Protein 2OPC (pdb70)

Organism: Melampsora lini (NCBI:txid5261)

Secondary structure (DSSP, 8-state):
--PEEEESSTT-EEEETTTEEEEESSTT--SEEEEE-S---SS--EEEEEE--SSSS-TTS-EEEEEEETTTTSS-BPPBP--SS---S--GGG-B--SSTTS--EEEEEEEE--

CATH classification: 2.60.40.2510

Solvent-accessible surface area: 6876 Å² total; per-residue (Å²): 173,60,51,41,96,0,67,67,36,68,128,21,73,30,95,2,84,51,44,2,60,0,71,10,39,68,136,127,25,45,11,6,28,1,44,11,80,21,46,181,66,124,144,68,75,76,22,14,0,42,1,7,11,33,58,50,106,143,97,123,148,36,65,24,7,0,15,1,17,8,101,18,70,134,142,73,25,75,6,100,97,65,44,62,109,24,91,132,39,21,76,52,55,0,34,36,146,34,104,110,104,147,127,59,43,10,0,46,0,48,17,45,87,108,175

Radius of gyration: 13.79 Å; Cα contacts (8 Å, |Δi|>4): 244; chains: 1; bounding box: 32×29×42 Å

Sequence (115 aa):
EGYTRFYRSPTASVILSGLVKVKWDNEQMTMPLFKWIGGEQAEELHFCVHIAHSSGPKLNRARSLGTVNSNMDQHWAQAQRNSGATRRTIEGFHLFENDIPNFPDYIKIKLVPKT

Nearest PDB structures (foldseek):
  2opc-assembly1_A  TM=1.009E+00  e=1.148E-21  Melampsora lini
  2qvt-assembly1_A  TM=9.974E-01  e=6.230E-18  Melampsora lini
  1owr-assembly4_Q  TM=2.491E-01  e=2.834E+00  Homo sapiens
  9g6v-assembly1_L  TM=2.495E-01  e=2.834E+00  Foot-and-mouth disease virus SAT 2
  1pzu-assembly2_H  TM=3.072E-01  e=5.358E+00  Homo sapiens

Foldseek 3Di:
DQWDWFWLQQATWDDAPCFKIWHAPGNVRWAIWIATPNDDDPDKFKKWKWWAFQDDPDRVDTATLAMDINVRHPDIGQHDDPDDVHRPTDDPRQWDDDPDPPGTTTIIIHIDGDD

InterPro domains:
  IPR021608 Melampsora lini avirulence protein AvrL567 [PF11529] (24-150)
  IPR038481 Melampsora avirulence protein AvrL567 superfamily [G3DSA:2.60.40.2510] (24-150)

B-factor: mean 32.37, std 8.77, range [16.55, 92.92]

Structure (mmCIF, N/CA/C/O backbone):
data_2OPC
#
_entry.id   2OPC
#
_cell.length_a   39.818
_cell.length_b   52.379
_cell.length_c   70.827
_cell.angle_alpha   90.00
_cell.angle_beta   90.00
_cell.angle_gamma   90.00
#
_symmetry.space_group_name_H-M   'P 21 21 21'
#
loop_
_entity.id
_entity.type
_entity.pdbx_description
1 polymer AvrL567-A
2 non-polymer 'COBALT (II) ION'
3 non-polymer IMIDAZOLE
4 water water
#
loop_
_atom_site.group_PDB
_atom_site.id
_atom_site.type_symbol
_atom_site.label_atom_id
_atom_site.label_alt_id
_atom_site.label_comp_id
_atom_site.label_asym_id
_atom_site.label_entity_id
_atom_site.label_seq_id
_atom_site.pdbx_PDB_ins_code
_atom_site.Cartn_x
_atom_site.Cartn_y
_atom_site.Cartn_z
_atom_site.occupancy
_atom_site.B_iso_or_equiv
_atom_site.auth_seq_id
_atom_site.auth_comp_id
_atom_site.auth_asym_id
_atom_site.auth_atom_id
_atom_site.pdbx_PDB_model_num
ATOM 1 N N . GLU A 1 13 ? -1.563 19.856 4.528 1.00 38.11 36 GLU A N 1
ATOM 2 C CA . GLU A 1 13 ? -0.868 21.040 4.037 1.00 36.26 36 GLU A CA 1
ATOM 3 C C . GLU A 1 13 ? -1.356 22.299 4.745 1.00 35.19 36 GLU A C 1
ATOM 4 O O . GLU A 1 13 ? -0.785 22.717 5.752 1.00 36.65 36 GLU A O 1
ATOM 10 N N . GLY A 1 14 ? -2.416 22.899 4.213 1.00 32.25 37 GLY A N 1
ATOM 11 C CA . GLY A 1 14 ? -3.181 23.888 4.948 1.00 30.07 37 GLY A CA 1
ATOM 12 C C . GLY A 1 14 ? -2.568 25.272 4.869 1.00 28.67 37 GLY A C 1
ATOM 13 O O . GLY A 1 14 ? -3.023 26.202 5.535 1.00 28.69 37 GLY A O 1
ATOM 14 N N . TYR A 1 15 ? -1.531 25.409 4.049 1.00 28.36 38 TYR A N 1
ATOM 15 C CA . TYR A 1 15 ? -0.812 26.672 3.927 1.00 27.84 38 TYR A CA 1
ATOM 16 C C . TYR A 1 15 ? -1.535 27.636 3.003 1.00 27.65 38 TYR A C 1
ATOM 17 O O . TYR A 1 15 ? -2.191 27.188 2.037 1.00 29.88 38 TYR A O 1
ATOM 26 N N . THR A 1 16 ? -1.381 28.924 3.274 1.00 28.15 39 THR A N 1
ATOM 27 C CA . THR A 1 16 ? -1.813 29.973 2.368 1.00 27.75 39 THR A CA 1
ATOM 28 C C . THR A 1 16 ? -0.586 30.542 1.648 1.00 28.34 39 THR A C 1
ATOM 29 O O . THR A 1 16 ? 0.431 30.817 2.289 1.00 28.63 39 THR A O 1
ATOM 33 N N . ARG A 1 17 ? -0.670 30.682 0.328 1.00 27.72 40 ARG A N 1
ATOM 34 C CA . ARG A 1 17 ? 0.386 31.399 -0.398 1.00 27.85 40 ARG A CA 1
ATOM 35 C C . ARG A 1 17 ? 0.284 32.904 -0.186 1.00 29.15 40 ARG A C 1
ATOM 36 O O . ARG A 1 17 ? -0.792 33.505 -0.346 1.00 31.83 40 ARG A O 1
ATOM 44 N N . PHE A 1 18 ? 1.400 33.508 0.189 1.00 28.47 41 PHE A N 1
ATOM 45 C CA . PHE A 1 18 ? 1.443 34.966 0.353 1.00 28.93 41 PHE A CA 1
ATOM 46 C C . PHE A 1 18 ? 2.549 35.460 -0.578 1.00 29.96 41 PHE A C 1
ATOM 47 O O . PHE A 1 18 ? 3.734 35.192 -0.364 1.00 28.98 41 PHE A O 1
ATOM 55 N N . TYR A 1 19 ? 2.106 36.161 -1.632 1.00 29.71 42 TYR A N 1
ATOM 56 C CA . TYR A 1 19 ? 3.003 36.541 -2.715 1.00 30.29 42 TYR A CA 1
ATOM 57 C C . TYR A 1 19 ? 3.900 37.745 -2.416 1.00 29.75 42 TYR A C 1
ATOM 58 O O . TYR A 1 19 ? 3.491 38.651 -1.717 1.00 29.14 42 TYR A O 1
ATOM 67 N N . ARG A 1 20 ? 5.132 37.743 -2.936 1.00 29.31 43 ARG A N 1
ATOM 68 C CA . ARG A 1 20 ? 6.094 38.834 -2.761 1.00 29.38 43 ARG A CA 1
ATOM 69 C C . ARG A 1 20 ? 5.817 39.930 -3.770 1.00 28.29 43 ARG A C 1
ATOM 70 O O . ARG A 1 20 ? 6.653 40.317 -4.558 1.00 27.72 43 ARG A O 1
ATOM 78 N N . SER A 1 21 ? 4.586 40.427 -3.676 1.00 27.30 44 SER A N 1
ATOM 79 C CA . SER A 1 21 ? 4.179 41.698 -4.308 1.00 27.66 44 SER A CA 1
ATOM 80 C C . SER A 1 21 ? 3.866 42.622 -3.141 1.00 27.19 44 SER A C 1
ATOM 81 O O . SER A 1 21 ? 3.172 42.211 -2.225 1.00 28.27 44 SER A O 1
ATOM 84 N N . PRO A 1 22 ? 4.369 43.855 -3.156 1.00 27.52 45 PRO A N 1
ATOM 85 C CA . PRO A 1 22 ? 4.257 44.687 -1.958 1.00 29.25 45 PRO A CA 1
ATOM 86 C C . PRO A 1 22 ? 2.840 44.967 -1.511 1.00 29.30 45 PRO A C 1
ATOM 87 O O . PRO A 1 22 ? 2.644 45.248 -0.331 1.00 29.59 45 PRO A O 1
ATOM 91 N N . THR A 1 23 ? 1.878 44.861 -2.416 1.00 28.33 46 THR A N 1
ATOM 92 C CA . THR A 1 23 ? 0.483 45.189 -2.096 1.00 28.22 46 THR A CA 1
ATOM 93 C C . THR A 1 23 ? -0.333 43.940 -1.763 1.00 28.77 46 THR A C 1
ATOM 94 O O . THR A 1 23 ? -1.550 44.018 -1.543 1.00 29.43 46 THR A O 1
ATOM 98 N N . ALA A 1 24 ? 0.307 42.778 -1.695 1.00 27.86 47 ALA A N 1
ATOM 99 C CA . ALA A 1 24 ? -0.423 41.524 -1.421 1.00 28.72 47 ALA A CA 1
ATOM 100 C C . ALA A 1 24 ? -1.053 41.526 -0.039 1.00 29.29 47 ALA A C 1
ATOM 101 O O . ALA A 1 24 ? -0.473 42.077 0.891 1.00 29.21 47 ALA A O 1
ATOM 103 N N . SER A 1 25 ? -2.219 40.911 0.103 1.00 29.48 48 SER A N 1
ATOM 104 C CA . SER A 1 25 ? -2.804 40.797 1.432 1.00 29.15 48 SER A CA 1
ATOM 105 C C . SER A 1 25 ? -3.662 39.557 1.466 1.00 28.51 48 SER A C 1
ATOM 106 O O . SER A 1 25 ? -4.481 39.359 0.579 1.00 29.83 48 SER A O 1
ATOM 109 N N . VAL A 1 26 ? -3.479 38.724 2.504 1.00 27.99 49 VAL A N 1
ATOM 110 C CA . VAL A 1 26 ? -4.197 37.455 2.626 1.00 28.45 49 VAL A CA 1
ATOM 111 C C . VAL A 1 26 ? -4.853 37.338 3.999 1.00 28.24 49 VAL A C 1
ATOM 112 O O . VAL A 1 26 ? -4.612 38.202 4.874 1.00 27.77 49 VAL A O 1
ATOM 116 N N . ILE A 1 27 ? -5.671 36.297 4.195 1.00 28.95 50 ILE A N 1
ATOM 117 C CA . ILE A 1 27 ? -6.297 36.005 5.482 1.00 29.28 50 ILE A CA 1
ATOM 118 C C . ILE A 1 27 ? -6.014 34.564 5.856 1.00 28.92 50 ILE A C 1
ATOM 119 O O . ILE A 1 27 ? -6.145 33.664 5.004 1.00 30.33 50 ILE A O 1
ATOM 124 N N . LEU A 1 28 ? -5.595 34.341 7.089 1.00 28.71 51 LEU A N 1
ATOM 125 C CA . LEU A 1 28 ? -5.315 32.999 7.591 1.00 27.99 51 LEU A CA 1
ATOM 126 C C . LEU A 1 28 ? -6.442 32.519 8.475 1.00 29.45 51 LEU A C 1
ATOM 127 O O . LEU A 1 28 ? -6.775 33.166 9.484 1.00 28.42 51 LEU A O 1
ATOM 132 N N . SER A 1 29 ? -7.069 31.404 8.065 1.00 28.55 52 SER A N 1
ATOM 133 C CA . SER A 1 29 ? -8.105 30.726 8.880 1.00 28.69 52 SER A CA 1
ATOM 134 C C . SER A 1 29 ? -9.306 31.613 9.211 1.00 28.22 52 SER A C 1
ATOM 135 O O . SER A 1 29 ? -10.032 31.322 10.149 1.00 28.52 52 SER A O 1
ATOM 138 N N . GLY A 1 30 ? -9.521 32.677 8.452 1.00 29.36 53 GLY A N 1
ATOM 139 C CA . GLY A 1 30 ? -10.574 33.624 8.802 1.00 29.68 53 GLY A CA 1
ATOM 140 C C . GLY A 1 30 ? -10.338 34.421 10.073 1.00 29.35 53 GLY A C 1
ATOM 141 O O . GLY A 1 30 ? -11.258 35.112 10.594 1.00 31.74 53 GLY A O 1
ATOM 142 N N . LEU A 1 31 ? -9.109 34.371 10.573 1.00 27.71 54 LEU A N 1
ATOM 143 C CA . LEU A 1 31 ? -8.827 34.953 11.875 1.00 28.24 54 LEU A CA 1
ATOM 144 C C . LEU A 1 31 ? -7.892 36.142 11.828 1.00 27.69 54 LEU A C 1
ATOM 145 O O . LEU A 1 31 ? -8.019 37.060 12.661 1.00 27.68 54 LEU A O 1
ATOM 150 N N . VAL A 1 32 ? -6.904 36.078 10.941 1.00 27.29 55 VAL A N 1
ATOM 151 C CA . VAL A 1 32 ? -5.850 37.069 10.941 1.00 28.74 55 VAL A CA 1
ATOM 152 C C . VAL A 1 32 ? -5.582 37.505 9.520 1.00 30.00 55 VAL A C 1
ATOM 153 O O . VAL A 1 32 ? -5.364 36.653 8.648 1.00 30.46 55 VAL A O 1
ATOM 157 N N . LYS A 1 33 ? -5.628 38.807 9.276 1.00 28.02 56 LYS A N 1
ATOM 158 C CA . LYS A 1 33 ? -5.201 39.318 7.962 1.00 28.66 56 LYS A CA 1
ATOM 159 C C . LYS A 1 33 ? -3.729 39.624 8.028 1.00 28.13 56 LYS A C 1
ATOM 160 O O . LYS A 1 33 ? -3.124 39.852 9.110 1.00 28.14 56 LYS A O 1
ATOM 166 N N . VAL A 1 34 ? -3.120 39.570 6.831 1.00 27.87 57 VAL A N 1
ATOM 167 C CA . VAL A 1 34 ? -1.670 39.671 6.667 1.00 27.81 57 VAL A CA 1
ATOM 168 C C . VAL A 1 34 ? -1.332 40.671 5.578 1.00 28.59 57 VAL A C 1
ATOM 169 O O . VAL A 1 34 ? -1.983 40.649 4.524 1.00 28.87 57 VAL A O 1
ATOM 173 N N . LYS A 1 35 ? -0.319 41.508 5.801 1.00 27.58 58 LYS A N 1
ATOM 174 C CA . LYS A 1 35 ? 0.192 42.382 4.728 1.00 27.87 58 LYS A CA 1
ATOM 175 C C . LYS A 1 35 ? 1.711 42.426 4.876 1.00 27.96 58 LYS A C 1
ATOM 176 O O . LYS A 1 35 ? 2.255 41.885 5.840 1.00 28.21 58 LYS A O 1
ATOM 182 N N . TRP A 1 36 ? 2.393 43.078 3.937 1.00 27.78 59 TRP A N 1
ATOM 183 C CA . TRP A 1 36 ? 3.824 43.259 4.079 1.00 27.36 59 TRP A CA 1
ATOM 184 C C . TRP A 1 36 ? 4.161 44.491 4.878 1.00 29.04 59 TRP A C 1
ATOM 185 O O . TRP A 1 36 ? 3.438 45.484 4.858 1.00 28.78 59 TRP A O 1
ATOM 196 N N . ASP A 1 37 ? 5.340 44.466 5.510 1.00 28.00 60 ASP A N 1
ATOM 197 C CA . ASP A 1 37 ? 5.769 45.597 6.317 1.00 29.29 60 ASP A CA 1
ATOM 198 C C . ASP A 1 37 ? 5.996 46.835 5.507 1.00 29.48 60 ASP A C 1
ATOM 199 O O . ASP A 1 37 ? 5.612 47.943 5.935 1.00 31.35 60 ASP A O 1
ATOM 204 N N . ASN A 1 38 ? 6.608 46.657 4.345 1.00 27.73 61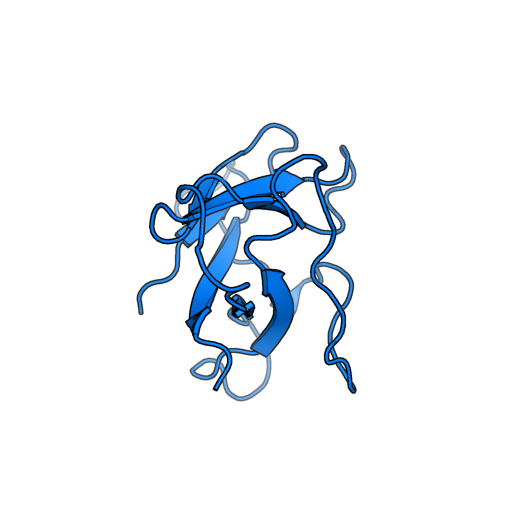 ASN A N 1
ATOM 205 C CA . ASN A 1 38 ? 6.912 47.748 3.408 1.00 28.48 61 ASN A CA 1
ATOM 206 C C . ASN A 1 38 ? 7.356 47.165 2.063 1.00 29.46 61 ASN A C 1
ATOM 207 O O . ASN A 1 38 ? 7.284 45.940 1.833 1.00 27.89 61 ASN A O 1
ATOM 212 N N . GLU A 1 39 ? 7.767 48.019 1.137 1.00 29.71 62 GLU A N 1
ATOM 213 C CA . GLU A 1 39 ? 8.065 47.565 -0.208 1.00 29.94 62 GLU A CA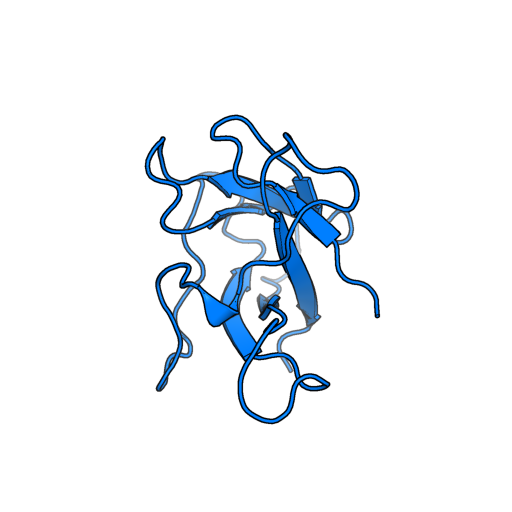 1
ATOM 214 C C . GLU A 1 39 ? 9.229 46.594 -0.294 1.00 30.03 62 GLU A C 1
ATOM 215 O O . GLU A 1 39 ? 9.354 45.852 -1.214 1.00 30.08 62 GLU A O 1
ATOM 221 N N . GLN A 1 40 ? 10.034 46.585 0.746 1.00 30.83 63 GLN A N 1
ATOM 222 C CA . GLN A 1 40 ? 11.124 45.665 0.855 1.00 31.61 63 GLN A CA 1
ATOM 223 C C . GLN A 1 40 ? 10.673 44.229 1.247 1.00 31.44 63 GLN A C 1
ATOM 224 O O . GLN A 1 40 ? 11.334 43.271 1.021 1.00 32.61 63 GLN A O 1
ATOM 230 N N . MET A 1 41 ? 9.479 44.113 1.802 1.00 28.51 64 MET A N 1
ATOM 231 C CA . MET A 1 41 ? 8.880 42.832 2.063 1.00 29.09 64 MET A CA 1
ATOM 232 C C . MET A 1 41 ? 9.720 41.935 2.942 1.00 29.53 64 MET A C 1
ATOM 233 O O . MET A 1 41 ? 9.884 40.797 2.667 1.00 32.75 64 MET A O 1
ATOM 238 N N . THR A 1 42 ? 10.201 42.494 4.034 1.00 26.31 65 THR A N 1
ATOM 239 C CA . THR A 1 42 ? 11.128 41.769 4.905 1.00 26.01 65 THR A CA 1
ATOM 240 C C . THR A 1 42 ? 10.381 40.929 5.911 1.00 25.50 65 THR A C 1
ATOM 241 O O . THR A 1 42 ? 10.922 39.978 6.457 1.00 26.90 65 THR A O 1
ATOM 245 N N . MET A 1 43 ? 9.141 41.274 6.195 1.00 26.90 66 MET A N 1
ATOM 246 C CA . MET A 1 43 ? 8.358 40.461 7.129 1.00 29.99 66 MET A CA 1
ATOM 247 C C . MET A 1 43 ? 6.881 40.736 6.962 1.00 29.37 66 MET A C 1
ATOM 248 O O . MET A 1 43 ? 6.487 41.858 6.632 1.00 28.94 66 MET A O 1
ATOM 253 N N . PRO A 1 44 ? 6.061 39.720 7.239 1.00 28.72 67 PRO A N 1
ATOM 254 C CA . PRO A 1 44 ? 4.621 39.949 7.269 1.00 29.16 67 PRO A CA 1
ATOM 255 C C . PRO A 1 44 ? 4.206 40.643 8.549 1.00 29.06 67 PRO A C 1
ATOM 256 O O . PRO A 1 44 ? 4.845 40.495 9.581 1.00 28.77 67 PRO A O 1
ATOM 260 N N . LEU A 1 45 ? 3.124 41.418 8.462 1.00 28.65 68 LEU A N 1
ATOM 261 C CA . LEU A 1 45 ? 2.450 42.029 9.610 1.00 28.38 68 LEU A CA 1
ATOM 262 C C . LEU A 1 45 ? 1.035 41.473 9.678 1.00 29.14 68 LEU A C 1
ATOM 263 O O . LEU A 1 45 ? 0.477 41.109 8.650 1.00 30.46 68 LEU A O 1
ATOM 268 N N . PHE A 1 46 ? 0.465 41.432 10.898 1.00 28.51 69 PHE A N 1
ATOM 269 C CA . PHE A 1 46 ? -0.768 40.688 11.184 1.00 27.61 69 PHE A CA 1
ATOM 270 C C . PHE A 1 46 ? -1.746 41.575 11.920 1.00 28.11 69 PHE A C 1
ATOM 271 O O . PHE A 1 46 ? -1.380 42.434 12.693 1.00 27.42 69 PHE A O 1
ATOM 279 N N . LYS A 1 47 ? -3.029 41.347 11.656 1.00 28.23 70 LYS A N 1
ATOM 280 C CA . LYS A 1 47 ? -4.096 42.001 12.404 1.00 28.51 70 LYS A CA 1
ATOM 281 C C . LYS A 1 47 ? -5.286 41.066 12.597 1.00 28.34 70 LYS A C 1
ATOM 282 O O . LYS A 1 47 ? -5.783 40.471 11.641 1.00 27.37 70 LYS A O 1
ATOM 288 N N . TRP A 1 48 ? -5.736 40.942 13.841 1.00 28.41 71 TRP A N 1
ATOM 289 C CA . TRP A 1 48 ? -6.836 40.047 14.178 1.00 26.59 71 TRP A CA 1
ATOM 290 C C . TRP A 1 48 ? -8.160 40.599 13.676 1.00 27.33 71 TRP A C 1
ATOM 291 O O . TRP A 1 48 ? -8.502 41.749 13.985 1.00 28.33 71 TRP A O 1
ATOM 302 N N . ILE A 1 49 ? -8.891 39.750 12.943 1.00 27.12 72 ILE A N 1
ATOM 303 C CA . ILE A 1 49 ? -10.236 40.105 12.374 1.00 27.46 72 ILE A CA 1
ATOM 304 C C . ILE A 1 49 ? -11.203 38.956 12.607 1.00 29.33 72 ILE A C 1
ATOM 305 O O . ILE A 1 49 ? -12.197 38.808 11.858 1.00 29.99 72 ILE A O 1
ATOM 310 N N . GLY A 1 50 ? -10.913 38.173 13.650 1.00 27.49 73 GLY A N 1
ATOM 311 C CA . GLY A 1 50 ? -11.656 36.925 13.968 1.00 27.93 73 GLY A CA 1
ATOM 312 C C . GLY A 1 50 ? -12.709 37.041 15.034 1.00 29.28 73 GLY A C 1
ATOM 313 O O . GLY A 1 50 ? -13.105 36.028 15.641 1.00 28.19 73 GLY A O 1
ATOM 314 N N . GLY A 1 51 ? -13.174 38.262 15.277 1.00 28.34 74 GLY A N 1
ATOM 315 C CA . GLY A 1 51 ? -14.244 38.495 16.229 1.00 29.20 74 GLY A CA 1
ATOM 316 C C . GLY A 1 51 ? -13.730 38.708 17.639 1.00 30.03 74 GLY A C 1
ATOM 317 O O . GLY A 1 51 ? -12.600 38.340 17.960 1.00 30.91 74 GLY A O 1
ATOM 318 N N . GLU A 1 52 ? -14.564 39.304 18.484 1.00 31.60 75 GLU A N 1
ATOM 319 C CA . GLU A 1 52 ? -14.175 39.613 19.855 1.00 33.02 75 GLU A CA 1
ATOM 320 C C . GLU A 1 52 ? -14.093 38.349 20.703 1.00 34.09 75 GLU A C 1
ATOM 321 O O . GLU A 1 52 ? -14.909 37.438 20.558 1.00 33.76 75 GLU A O 1
ATOM 327 N N . GLN A 1 53 ? -13.103 38.299 21.588 1.00 35.13 76 GLN A N 1
ATOM 328 C CA . GLN A 1 53 ? -12.818 37.091 22.352 1.00 35.31 76 GLN A CA 1
ATOM 329 C C . GLN A 1 53 ? -12.969 37.337 23.850 1.00 35.84 76 GLN A C 1
ATOM 330 O O . GLN A 1 53 ? -12.427 38.303 24.387 1.00 35.96 76 GLN A O 1
ATOM 336 N N . ALA A 1 54 ? -13.707 36.457 24.518 1.00 36.38 77 ALA A N 1
ATOM 337 C CA . ALA A 1 54 ? -13.892 36.551 25.964 1.00 36.96 77 ALA A CA 1
ATOM 338 C C . ALA A 1 54 ? -12.550 36.387 26.688 1.00 36.66 77 ALA A C 1
ATOM 339 O O . ALA A 1 54 ? -12.346 36.948 27.769 1.00 37.52 77 ALA A O 1
ATOM 341 N N . GLU A 1 55 ? -11.644 35.623 26.082 1.00 36.37 78 GLU A N 1
ATOM 342 C CA . GLU A 1 55 ? -10.285 35.477 26.597 1.00 35.24 78 GLU A CA 1
ATOM 343 C C . GLU A 1 55 ? -9.306 35.515 25.427 1.00 34.44 78 GLU A C 1
ATOM 344 O O . GLU A 1 55 ? -9.635 35.032 24.346 1.00 35.08 78 GLU A O 1
ATOM 350 N N . GLU A 1 56 ? -8.131 36.101 25.652 1.00 33.04 79 GLU A N 1
ATOM 351 C CA . GLU A 1 56 ? -7.124 36.254 24.594 1.00 32.79 79 GLU A CA 1
ATOM 352 C C . GLU A 1 56 ? -6.692 34.889 24.053 1.00 31.90 79 GLU A C 1
ATOM 353 O O . GLU A 1 56 ? -6.338 33.981 24.807 1.00 32.57 79 GLU A O 1
ATOM 359 N N . LEU A 1 57 ? -6.717 34.756 22.732 1.00 29.59 80 LEU A N 1
ATOM 360 C CA . LEU A 1 57 ? -6.291 33.513 22.086 1.00 29.01 80 LEU A CA 1
ATOM 361 C C . LEU A 1 57 ? -4.987 33.751 21.335 1.00 28.34 80 LEU A C 1
ATOM 362 O O . LEU A 1 57 ? -4.805 34.787 20.694 1.00 27.59 80 LEU A O 1
ATOM 367 N N . HIS A 1 58 ? -4.117 32.741 21.342 1.00 28.15 81 HIS A N 1
ATOM 368 C CA . HIS A 1 58 ? -2.796 32.813 20.736 1.00 27.84 81 HIS A CA 1
ATOM 369 C C . HIS A 1 58 ? -2.654 31.724 19.710 1.00 28.26 81 HIS A C 1
ATOM 370 O O . HIS A 1 58 ? -3.151 30.613 19.892 1.00 27.83 81 HIS A O 1
ATOM 377 N N . PHE A 1 59 ? -1.958 32.067 18.640 1.00 26.94 82 PHE A N 1
ATOM 378 C CA . PHE A 1 59 ? -1.693 31.149 17.523 1.00 27.15 82 PHE A CA 1
ATOM 379 C C . PHE A 1 59 ? -0.234 31.227 17.146 1.00 27.78 82 PHE A C 1
A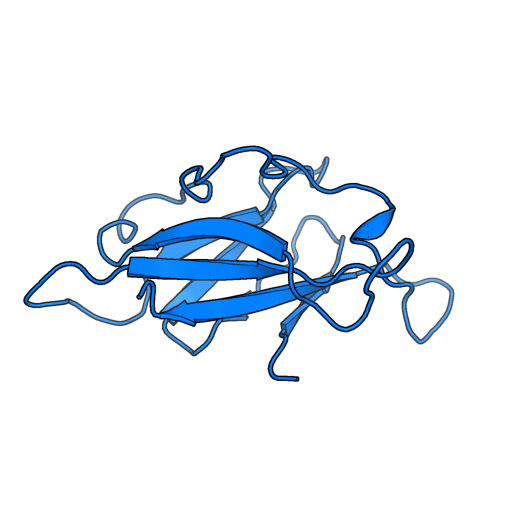TOM 380 O O . PHE A 1 59 ? 0.365 32.310 17.144 1.00 28.62 82 PHE A O 1
ATOM 388 N N . CYS A 1 60 ? 0.313 30.089 16.754 1.00 27.63 83 CYS A N 1
ATOM 389 C CA . CYS A 1 60 ? 1.666 30.080 16.231 1.00 28.20 83 CYS A CA 1
ATOM 390 C C . CYS A 1 60 ? 1.600 30.220 14.705 1.00 28.38 83 CYS A C 1
ATOM 391 O O . CYS A 1 60 ? 0.763 29.557 14.060 1.00 28.51 83 CYS A O 1
ATOM 394 N N . VAL A 1 61 ? 2.492 31.060 14.143 1.00 28.14 84 VAL A N 1
ATOM 395 C CA . VAL A 1 61 ? 2.513 31.294 12.673 1.00 29.03 84 VAL A CA 1
ATOM 396 C C . VAL A 1 61 ? 3.545 30.356 12.085 1.00 29.31 84 VAL A C 1
ATOM 397 O O . VAL A 1 61 ? 4.755 30.524 12.345 1.00 31.83 84 VAL A O 1
ATOM 401 N N . HIS A 1 62 ? 3.072 29.359 11.357 1.00 28.20 85 HIS A N 1
ATOM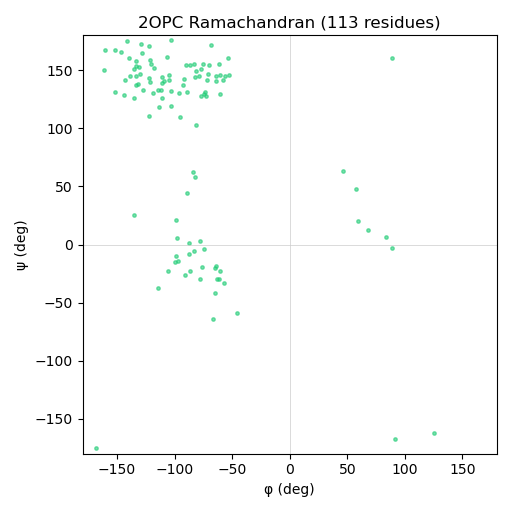 402 C CA . HIS A 1 62 ? 3.960 28.391 10.724 1.00 29.24 85 HIS A CA 1
ATOM 403 C C . HIS A 1 62 ? 4.294 28.855 9.323 1.00 29.29 85 HIS A C 1
ATOM 404 O O . HIS A 1 62 ? 3.446 29.395 8.599 1.00 29.37 85 HIS A O 1
ATOM 411 N N . ILE A 1 63 ? 5.553 28.606 8.961 1.00 28.96 86 ILE A N 1
ATOM 412 C CA . ILE A 1 63 ? 6.066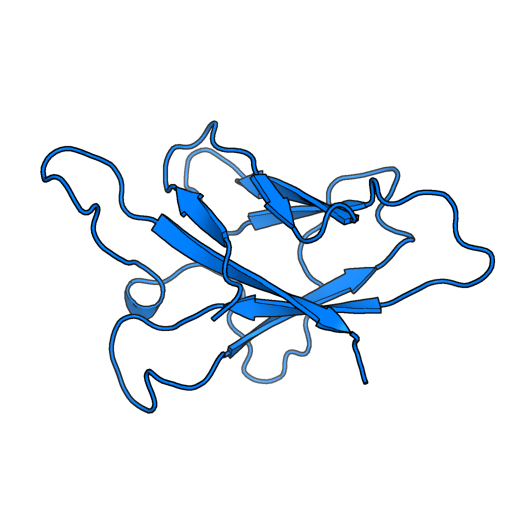 28.963 7.633 1.00 28.72 86 ILE A CA 1
ATOM 413 C C . ILE A 1 63 ? 6.838 27.762 7.077 1.00 28.95 86 ILE A C 1
ATOM 414 O O . ILE A 1 63 ? 7.592 27.114 7.805 1.00 30.17 86 ILE A O 1
ATOM 419 N N . ALA A 1 64 ? 6.621 27.478 5.793 1.00 28.52 87 ALA A N 1
ATOM 420 C CA . ALA A 1 64 ? 7.329 26.367 5.134 1.00 27.67 87 ALA A CA 1
ATOM 421 C C . ALA A 1 64 ? 8.708 26.821 4.681 1.00 27.52 87 ALA A C 1
ATOM 422 O O . ALA A 1 64 ? 8.942 28.010 4.432 1.00 27.94 87 ALA A O 1
ATOM 424 N N . HIS A 1 65 ? 9.609 25.855 4.547 1.00 26.62 88 HIS A N 1
ATOM 425 C CA . HIS A 1 65 ? 10.896 26.051 3.905 1.00 26.62 88 HIS A CA 1
ATOM 426 C C . HIS A 1 65 ? 10.879 25.415 2.509 1.00 26.94 88 HIS A C 1
ATOM 427 O O . HIS A 1 65 ? 10.309 24.329 2.322 1.00 27.29 88 HIS A O 1
ATOM 434 N N . SER A 1 66 ? 11.520 26.100 1.548 1.00 26.11 89 SER A N 1
ATOM 435 C CA . SER A 1 66 ? 11.589 25.613 0.163 1.00 26.90 89 SER A CA 1
ATOM 436 C C . SER A 1 66 ? 12.911 24.936 -0.126 1.00 26.86 89 SER A C 1
ATOM 437 O O . SER A 1 66 ? 13.043 24.276 -1.147 1.00 28.34 89 SER A O 1
ATOM 440 N N . SER A 1 67 ? 13.913 25.134 0.731 1.00 27.73 90 SER A N 1
ATOM 441 C CA . SER A 1 67 ? 15.222 24.488 0.537 1.00 28.85 90 SER A CA 1
ATOM 442 C C . SER A 1 67 ? 15.808 24.199 1.913 1.00 29.24 90 SER A C 1
ATOM 443 O O . SER A 1 67 ? 15.303 24.733 2.929 1.00 29.15 90 SER A O 1
ATOM 446 N N . GLY A 1 68 ? 16.843 23.353 1.932 1.00 29.45 91 GLY A N 1
ATOM 447 C CA . GLY A 1 68 ? 17.518 22.973 3.156 1.00 29.90 91 GLY A CA 1
ATOM 448 C C . GLY A 1 68 ? 16.917 21.730 3.779 1.00 30.83 91 GLY A C 1
ATOM 449 O O . GLY A 1 68 ? 16.092 21.050 3.147 1.00 31.29 91 GLY A O 1
ATOM 450 N N . PRO A 1 69 ? 17.289 21.451 5.043 1.00 31.23 92 PRO A N 1
ATOM 451 C CA . PRO A 1 69 ? 16.872 20.251 5.756 1.00 31.89 92 PRO A CA 1
ATOM 452 C C . PRO A 1 69 ? 15.392 20.255 6.123 1.00 31.71 92 PRO A C 1
ATOM 453 O O . PRO A 1 69 ? 14.782 21.320 6.260 1.00 31.26 92 PRO A O 1
ATOM 457 N N . LYS A 1 70 ? 14.849 19.045 6.271 1.00 31.36 93 LYS A N 1
ATOM 458 C CA . LYS A 1 70 ? 13.486 18.800 6.743 1.00 31.59 93 LYS A CA 1
ATOM 459 C C . LYS A 1 70 ? 12.451 19.682 6.075 1.00 31.51 93 LYS A C 1
ATOM 460 O O . LYS A 1 70 ? 11.798 20.492 6.745 1.00 30.32 93 LYS A O 1
ATOM 466 N N . LEU A 1 71 ? 12.300 19.520 4.761 1.00 30.95 94 LEU A N 1
ATOM 467 C CA . LEU A 1 71 ? 11.348 20.322 3.975 1.00 31.82 94 LEU A CA 1
ATOM 468 C C . LEU A 1 71 ? 9.904 20.077 4.342 1.00 31.73 94 LEU A C 1
ATOM 469 O O . LEU A 1 71 ? 9.039 20.906 4.058 1.00 32.95 94 LEU A O 1
ATOM 474 N N . ASN A 1 72 ? 9.652 18.928 4.983 1.00 31.40 95 ASN A N 1
ATOM 475 C CA . ASN A 1 72 ? 8.316 18.549 5.397 1.00 32.56 95 ASN A CA 1
ATOM 476 C C . ASN A 1 72 ? 7.875 19.166 6.716 1.00 32.14 95 ASN A C 1
ATOM 477 O O . ASN A 1 72 ? 6.726 18.941 7.125 1.00 34.07 95 ASN A O 1
ATOM 482 N N . ARG A 1 73 ? 8.773 19.882 7.398 1.00 30.70 96 ARG A N 1
ATOM 483 C CA . ARG A 1 73 ? 8.467 20.425 8.730 1.00 30.69 96 ARG A CA 1
ATOM 484 C C . ARG A 1 73 ? 8.371 21.926 8.709 1.00 29.85 96 ARG A C 1
ATOM 485 O O . ARG A 1 73 ? 9.249 22.636 8.200 1.00 29.38 96 ARG A O 1
ATOM 493 N N . ALA A 1 74 ? 7.329 22.440 9.327 1.00 29.67 97 ALA A N 1
ATOM 494 C CA . ALA A 1 74 ? 7.139 23.872 9.457 1.00 30.35 97 ALA A CA 1
ATOM 495 C C . ALA A 1 74 ? 8.133 24.464 10.439 1.00 29.86 97 ALA A C 1
ATOM 496 O O . ALA A 1 74 ? 8.521 23.800 11.424 1.00 30.63 97 ALA A O 1
ATOM 498 N N . ARG A 1 75 ? 8.540 25.702 10.169 1.00 29.78 98 ARG A N 1
ATOM 499 C CA . ARG A 1 75 ? 9.174 26.544 11.171 1.00 28.83 98 ARG A CA 1
ATOM 500 C C . ARG A 1 75 ? 8.138 27.571 11.655 1.00 29.44 98 ARG A C 1
ATOM 501 O O . ARG A 1 75 ? 7.003 27.572 11.178 1.00 29.59 98 ARG A O 1
ATOM 509 N N . SER A 1 76 ? 8.513 28.382 12.636 1.00 29.55 99 SER A N 1
ATOM 510 C CA . SER A 1 76 ? 7.577 29.376 13.162 1.00 29.76 99 SER A CA 1
ATOM 511 C C . SER A 1 76 ? 8.135 30.768 13.023 1.00 29.07 99 SER A C 1
ATOM 512 O O . SER A 1 76 ? 9.349 30.982 13.249 1.00 29.25 99 SER A O 1
ATOM 515 N N . LEU A 1 77 ? 7.258 31.693 12.657 1.00 29.24 100 LEU A N 1
ATOM 516 C CA . LEU A 1 77 ? 7.646 33.109 12.651 1.00 30.00 100 LEU A CA 1
ATOM 517 C C . LEU A 1 77 ? 7.422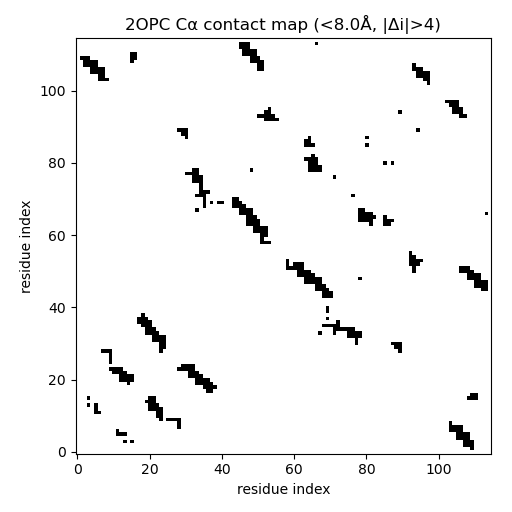 33.780 14.016 1.00 29.21 100 LEU A C 1
ATOM 518 O O . LEU A 1 77 ? 7.843 34.919 14.256 1.00 30.65 100 LEU A O 1
ATOM 523 N N . GLY A 1 78 ? 6.783 33.078 14.923 1.00 28.58 101 GLY A N 1
ATOM 524 C CA . GLY A 1 78 ? 6.399 33.661 16.188 1.00 28.28 101 GLY A CA 1
ATOM 525 C C . GLY A 1 78 ? 4.904 33.476 16.380 1.00 28.92 101 GLY A C 1
ATOM 526 O O . GLY A 1 78 ? 4.318 32.586 15.754 1.00 29.19 101 GLY A O 1
ATOM 527 N N . THR A 1 79 ? 4.311 34.250 17.278 1.00 27.69 102 THR A N 1
ATOM 528 C CA . THR A 1 79 ? 2.884 34.093 17.576 1.00 28.53 102 THR A CA 1
ATOM 529 C C . THR A 1 79 ? 2.096 35.350 17.313 1.00 28.79 102 THR A C 1
ATOM 530 O O . THR A 1 79 ? 2.650 36.479 17.316 1.00 28.12 102 THR A O 1
ATOM 534 N N . VAL A 1 80 ? 0.808 35.149 17.073 1.00 27.46 103 VAL A N 1
ATOM 535 C CA . VAL A 1 80 ? -0.138 36.262 16.998 1.00 28.38 103 VAL A CA 1
ATOM 536 C C . VAL A 1 80 ? -1.298 35.979 17.919 1.00 27.61 103 VAL A C 1
ATOM 537 O O . VAL A 1 80 ? -1.438 34.860 18.418 1.00 28.00 103 VAL A O 1
ATOM 541 N N . ASN A 1 81 ? -2.097 37.003 18.223 1.00 27.71 104 ASN A N 1
ATOM 542 C CA . ASN A 1 81 ? -3.151 36.825 19.214 1.00 27.63 104 ASN A CA 1
ATOM 543 C C . ASN A 1 81 ? -4.313 37.753 18.944 1.00 27.88 104 ASN A C 1
ATOM 544 O O . ASN A 1 81 ? -4.222 38.690 18.153 1.00 27.95 104 ASN A O 1
ATOM 549 N N . SER A 1 82 ? -5.408 37.483 19.636 1.00 27.74 105 SER A N 1
ATOM 550 C CA . SER A 1 82 ? -6.637 38.226 19.421 1.00 28.41 105 SER A CA 1
ATOM 551 C C . SER A 1 82 ? -6.594 39.641 20.008 1.00 29.38 105 SER A C 1
ATOM 552 O O . SER A 1 82 ? -7.533 40.409 19.790 1.00 29.93 105 SER A O 1
ATOM 555 N N . ASN A 1 83 ? -5.516 40.004 20.696 1.00 28.72 106 ASN A N 1
ATOM 556 C CA . ASN A 1 83 ? -5.382 41.401 21.128 1.00 29.70 106 ASN A CA 1
ATOM 557 C C . ASN A 1 83 ? -4.712 42.256 20.069 1.00 29.56 106 ASN A C 1
ATOM 558 O O . ASN A 1 83 ? -4.563 43.463 20.236 1.00 30.81 106 ASN A O 1
ATOM 563 N N . MET A 1 84 ? -4.374 41.654 18.921 1.00 28.13 107 MET A N 1
ATOM 564 C CA . MET A 1 84 ? -3.811 42.404 17.798 1.00 28.88 107 MET A CA 1
ATOM 565 C C . MET A 1 84 ? -4.912 42.940 16.879 1.00 28.20 107 MET A C 1
ATOM 566 O O . MET A 1 84 ? -4.800 42.894 15.641 1.00 29.05 107 MET A O 1
ATOM 571 N N . ASP A 1 85 ? -5.959 43.483 17.464 1.00 27.05 108 ASP A N 1
ATOM 572 C CA . ASP A 1 85 ? -7.136 43.873 16.689 1.00 27.44 108 ASP A CA 1
ATOM 573 C C . ASP A 1 85 ? -7.169 45.351 16.303 1.00 28.01 108 ASP A C 1
ATOM 574 O O . ASP A 1 85 ? -7.977 45.737 15.427 1.00 29.89 108 ASP A O 1
ATOM 579 N N . GLN A 1 86 ? -6.329 46.191 16.922 1.00 28.11 109 GLN A N 1
ATOM 580 C CA . GLN A 1 86 ? -6.380 47.634 16.674 1.00 28.80 109 GLN A CA 1
ATOM 581 C C . GLN A 1 86 ? -5.235 48.149 15.820 1.00 29.66 109 GLN A C 1
ATOM 582 O O . GLN A 1 86 ? -5.348 49.222 15.208 1.00 31.47 109 GLN A O 1
ATOM 588 N N . HIS A 1 87 ? -4.126 47.409 15.802 1.00 28.49 110 HIS A N 1
ATOM 589 C CA . HIS A 1 87 ? -2.923 47.881 15.124 1.00 28.79 110 HIS A CA 1
ATOM 590 C C . HIS A 1 87 ? -2.269 46.687 14.478 1.00 30.11 110 HIS A C 1
ATOM 591 O O . HIS A 1 87 ? -2.277 45.602 15.044 1.00 30.89 110 HIS A O 1
ATOM 598 N N . TRP A 1 88 ? -1.720 46.871 13.286 1.00 28.74 111 TRP A N 1
ATOM 599 C CA . TRP A 1 88 ? -0.950 45.795 12.662 1.00 28.35 111 TRP A CA 1
ATOM 600 C C . TRP A 1 88 ? 0.297 45.498 13.504 1.00 28.61 111 TRP A C 1
ATOM 601 O O . TRP A 1 88 ? 0.924 46.415 14.038 1.00 30.01 111 TRP A O 1
ATOM 612 N N . ALA A 1 89 ? 0.637 44.224 13.633 1.00 28.28 112 ALA A N 1
ATOM 613 C CA . ALA A 1 89 ? 1.735 43.823 14.510 1.00 27.88 112 ALA A CA 1
ATOM 614 C C . ALA A 1 89 ? 2.646 42.807 13.852 1.00 28.33 112 ALA A C 1
ATOM 615 O O . ALA A 1 89 ? 2.186 41.973 13.074 1.00 29.08 112 ALA A O 1
ATOM 617 N N . GLN A 1 90 ? 3.927 42.802 14.226 1.00 28.12 113 GLN A N 1
ATOM 618 C CA . GLN A 1 90 ? 4.800 41.718 13.845 1.00 29.00 113 GLN A CA 1
ATOM 619 C C . GLN A 1 90 ? 4.451 40.508 14.714 1.00 28.63 113 GLN A C 1
ATOM 620 O O . GLN A 1 90 ? 3.920 40.648 15.831 1.00 29.24 113 GLN A O 1
ATOM 626 N N . ALA A 1 91 ? 4.744 39.329 14.224 1.00 28.63 114 ALA A N 1
ATOM 627 C CA . ALA A 1 91 ? 4.619 38.156 15.074 1.00 30.88 114 ALA A CA 1
ATOM 628 C C . ALA A 1 91 ? 5.565 38.307 16.282 1.00 33.75 114 ALA A C 1
ATOM 629 O O . ALA A 1 91 ? 6.655 38.829 16.162 1.00 32.30 114 ALA A O 1
ATOM 631 N N . GLN A 1 92 ? 5.126 37.791 17.426 1.00 43.38 115 GLN A N 1
ATOM 632 C CA . GLN A 1 92 ? 5.854 37.986 18.685 1.00 45.17 115 GLN A CA 1
ATOM 633 C C . GLN A 1 92 ? 6.832 36.790 18.710 1.00 42.18 115 GLN A C 1
ATOM 634 O O . GLN A 1 92 ? 6.467 35.634 18.466 1.00 39.23 115 GLN A O 1
ATOM 640 N N . ARG A 1 93 ? 8.099 37.094 18.988 1.00 39.76 116 ARG A N 1
ATOM 641 C CA . ARG A 1 93 ? 9.161 36.086 18.951 1.00 40.03 116 ARG A CA 1
ATOM 642 C C . ARG A 1 93 ? 8.901 34.881 19.849 1.00 39.31 116 ARG A C 1
ATOM 643 O O . ARG A 1 93 ? 8.328 35.021 20.932 1.00 39.32 116 ARG A O 1
ATOM 651 N N . ASN A 1 94 ? 9.322 33.705 19.397 1.00 38.25 117 ASN A N 1
ATOM 652 C CA . ASN A 1 94 ? 9.404 32.535 20.264 1.00 38.05 117 ASN A CA 1
ATOM 653 C C . ASN A 1 94 ? 10.629 32.575 21.172 1.00 37.63 117 ASN A C 1
ATOM 654 O O . ASN A 1 94 ? 10.611 32.034 22.277 1.00 37.64 117 ASN A O 1
ATOM 659 N N . SER A 1 95 ? 11.690 33.220 20.698 1.00 36.75 118 SER A N 1
ATOM 660 C CA . SER A 1 95 ? 12.150 33.034 19.327 0.00 20.00 118 SER A CA 1
ATOM 661 C C . SER A 1 95 ? 12.189 31.556 18.954 0.00 20.00 118 SER A C 1
ATOM 662 O O . SER A 1 95 ? 11.527 31.127 18.008 0.00 20.00 118 SER A O 1
ATOM 665 N N . GLY A 1 96 ? 12.968 30.782 19.702 0.00 20.00 119 GLY A N 1
ATOM 666 C CA . GLY A 1 96 ? 14.220 31.266 20.254 0.00 20.00 119 GLY A CA 1
ATOM 667 C C . GLY A 1 96 ? 15.250 31.562 19.182 0.00 20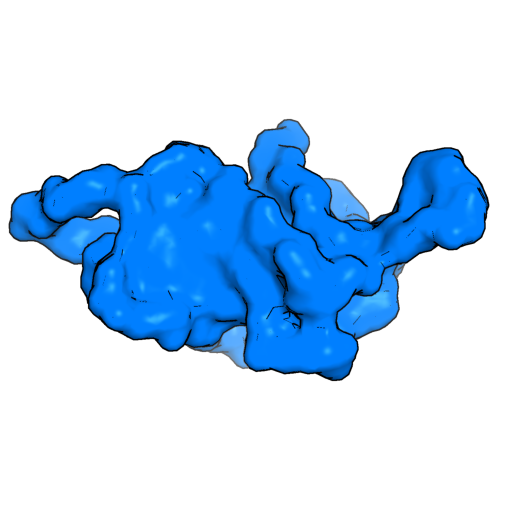.00 119 GLY A C 1
ATOM 668 O O . GLY A 1 96 ? 15.659 32.708 19.000 0.00 20.00 119 GLY A O 1
ATOM 669 N N . ALA A 1 97 ? 15.671 30.521 18.470 0.00 20.00 120 ALA A N 1
ATOM 670 C CA . ALA A 1 97 ? 16.337 30.692 17.184 0.00 20.00 120 ALA A CA 1
ATOM 671 C C . ALA A 1 97 ? 15.324 30.837 16.054 0.00 20.00 120 ALA A C 1
ATOM 672 O O . ALA A 1 97 ? 15.273 30.010 15.143 0.00 20.00 120 ALA A O 1
ATOM 674 N N . THR A 1 98 ? 14.519 31.892 16.118 0.00 20.00 121 THR A N 1
ATOM 675 C CA . THR A 1 98 ? 13.380 32.043 15.221 0.00 20.00 121 THR A CA 1
ATOM 676 C C . THR A 1 98 ? 13.604 33.184 14.233 1.00 31.35 121 THR A C 1
ATOM 677 O O . THR A 1 98 ? 14.116 34.242 14.598 1.00 31.25 121 THR A O 1
ATOM 681 N N . ARG A 1 99 ? 13.218 32.961 12.981 1.00 31.25 122 ARG A N 1
ATOM 682 C CA . ARG A 1 99 ? 13.545 33.885 11.903 1.00 31.19 122 ARG A CA 1
ATOM 683 C C . ARG A 1 99 ? 12.646 35.117 11.941 1.00 31.18 122 ARG A C 1
ATOM 684 O O . ARG A 1 99 ? 11.421 35.002 11.978 1.00 31.26 122 ARG A O 1
ATOM 692 N N . ARG A 1 100 ? 13.262 36.294 11.931 1.00 31.03 123 ARG A N 1
ATOM 693 C CA . ARG A 1 100 ? 12.521 37.555 12.080 1.00 31.53 123 ARG A CA 1
ATOM 694 C C . ARG A 1 100 ? 12.136 38.043 10.690 1.00 31.15 123 ARG A C 1
ATOM 695 O O . ARG A 1 100 ? 11.140 38.763 10.518 1.00 31.82 123 ARG A O 1
ATOM 703 N N . THR A 1 101 ? 12.919 37.646 9.692 1.00 29.21 124 THR A N 1
ATOM 704 C CA . THR A 1 101 ? 12.748 38.182 8.348 1.00 28.70 124 THR A CA 1
ATOM 705 C C . THR A 1 101 ? 12.754 37.085 7.298 1.00 28.70 124 THR A C 1
ATOM 706 O O . THR A 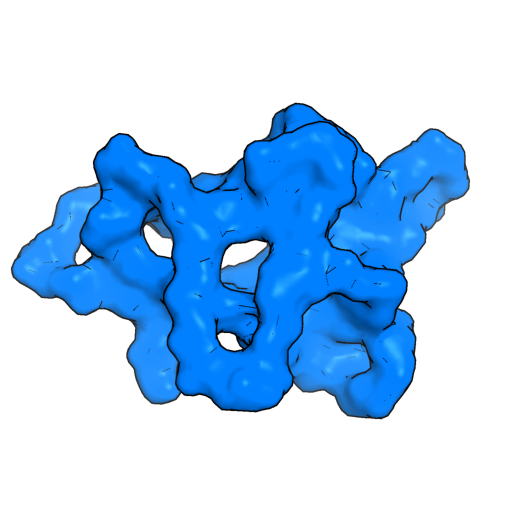1 101 ? 13.245 35.989 7.516 1.00 29.72 124 THR A O 1
ATOM 710 N N . ILE A 1 102 ? 12.168 37.387 6.157 1.00 26.87 125 ILE A N 1
ATOM 711 C CA . ILE A 1 102 ? 12.063 36.448 5.062 1.00 28.49 125 ILE A CA 1
ATOM 712 C C . ILE A 1 102 ? 13.418 36.263 4.372 1.00 28.29 125 ILE A C 1
ATOM 713 O O . ILE A 1 102 ? 14.124 37.242 4.065 1.00 30.46 125 ILE A O 1
ATOM 718 N N . GLU A 1 103 ? 13.782 34.998 4.182 1.00 27.31 126 GLU A N 1
ATOM 719 C CA . GLU A 1 103 ? 15.031 34.601 3.566 1.00 28.55 126 GLU A CA 1
ATOM 720 C C . GLU A 1 103 ? 14.776 33.741 2.340 1.00 28.22 126 GLU A C 1
ATOM 721 O O . GLU A 1 103 ? 13.636 33.297 2.070 1.00 27.96 126 GLU A O 1
ATOM 727 N N . GLY A 1 104 ? 15.828 33.459 1.571 1.00 27.61 127 GLY A N 1
ATOM 728 C CA . GLY A 1 104 ? 15.635 32.680 0.377 1.00 28.68 127 GLY A CA 1
ATOM 729 C C . GLY A 1 104 ? 15.005 31.329 0.611 1.00 29.34 127 GLY A C 1
ATOM 730 O O . GLY A 1 104 ? 14.255 30.849 -0.241 1.00 29.82 127 GLY A O 1
ATOM 731 N N . PHE A 1 105 ? 15.307 30.711 1.754 1.00 28.17 128 PHE A N 1
ATOM 732 C CA . PHE A 1 105 ? 14.815 29.358 1.998 1.00 28.95 128 PHE A CA 1
ATOM 733 C C . PHE A 1 105 ? 13.332 29.357 2.423 1.00 28.90 128 PHE A C 1
ATOM 734 O O . PHE A 1 105 ? 12.784 28.289 2.671 1.00 29.66 128 PHE A O 1
ATOM 742 N N . HIS A 1 106 ? 12.694 30.531 2.453 1.00 28.17 129 HIS A N 1
ATOM 743 C CA . HIS A 1 106 ? 11.241 30.601 2.631 1.00 28.81 129 HIS A CA 1
ATOM 744 C C . HIS A 1 106 ? 10.528 30.782 1.296 1.00 28.97 129 HIS A C 1
ATOM 745 O O . HIS A 1 106 ? 9.303 30.697 1.249 1.00 30.10 129 HIS A O 1
ATOM 752 N N . LEU A 1 107 ? 11.280 31.058 0.223 1.00 28.81 130 LEU A N 1
ATOM 753 C CA . LEU A 1 107 ? 10.666 31.502 -1.025 1.00 29.62 130 LEU A CA 1
ATOM 754 C C . LEU A 1 107 ? 10.453 30.372 -2.005 1.00 28.76 130 LEU A C 1
ATOM 755 O O . LEU A 1 107 ? 11.371 29.582 -2.264 1.00 30.11 130 LEU A O 1
ATOM 760 N N . PHE A 1 108 ? 9.219 30.316 -2.514 1.00 28.75 131 PHE A N 1
ATOM 761 C CA . PHE A 1 108 ? 8.820 29.327 -3.543 1.00 28.10 131 PHE A CA 1
ATOM 762 C C . PHE A 1 108 ? 8.622 30.089 -4.833 1.00 28.65 131 PHE A C 1
ATOM 763 O O . PHE A 1 108 ? 8.086 31.200 -4.836 1.00 28.44 131 PHE A O 1
ATOM 771 N N . GLU A 1 109 ? 9.047 29.502 -5.944 1.00 29.26 132 GLU A N 1
ATOM 772 C CA . GLU A 1 109 ? 8.913 30.199 -7.205 1.00 29.64 132 GLU A CA 1
ATOM 773 C C . GLU A 1 109 ? 7.552 30.024 -7.745 1.00 31.42 132 GLU A C 1
ATOM 774 O O . GLU A 1 109 ? 6.975 28.955 -7.624 1.00 32.69 132 GLU A O 1
ATOM 780 N N . ASN A 1 110 ? 7.049 31.079 -8.389 1.00 31.79 133 ASN A N 1
ATOM 781 C CA . ASN A 1 110 ? 5.739 31.014 -9.018 1.00 31.82 133 ASN A CA 1
ATOM 782 C C . ASN A 1 110 ? 5.639 29.821 -9.965 1.00 33.61 133 ASN A C 1
ATOM 783 O O . ASN A 1 110 ? 6.621 29.389 -10.637 1.00 33.14 133 ASN A O 1
ATOM 788 N N . ASP A 1 111 ? 4.439 29.279 -10.006 1.00 34.38 134 ASP A N 1
ATOM 789 C CA . ASP A 1 111 ? 4.156 28.191 -10.927 1.00 35.31 134 ASP A CA 1
ATOM 790 C C . ASP A 1 111 ? 4.339 28.622 -12.378 1.00 35.48 134 ASP A C 1
ATOM 791 O O . ASP A 1 111 ? 4.697 27.818 -13.243 1.00 35.80 134 ASP A O 1
ATOM 796 N N . ILE A 1 112 ? 4.109 29.902 -12.641 1.00 34.52 135 ILE A N 1
ATOM 797 C CA . ILE A 1 112 ? 4.338 30.429 -13.975 1.00 33.99 135 ILE A CA 1
ATOM 798 C C . ILE A 1 112 ? 5.542 31.376 -13.942 1.00 32.74 135 ILE A C 1
ATOM 799 O O . ILE A 1 112 ? 5.532 32.338 -13.185 1.00 31.68 135 ILE A O 1
ATOM 804 N N . PRO A 1 113 ? 6.561 31.145 -14.802 1.00 31.87 136 PRO A N 1
ATOM 805 C CA . PRO A 1 113 ? 7.649 32.138 -14.804 1.00 32.22 136 PRO A CA 1
ATOM 806 C C . PRO A 1 113 ? 7.067 33.527 -15.025 1.00 32.07 136 PRO A C 1
ATOM 807 O O . PRO A 1 113 ? 5.910 33.668 -15.451 1.00 33.38 136 PRO A O 1
ATOM 811 N N . ASN A 1 114 ? 7.845 34.535 -14.647 1.00 29.44 137 ASN A N 1
ATOM 812 C CA . ASN A 1 114 ? 7.553 35.942 -14.880 1.00 30.30 137 ASN A CA 1
ATOM 813 C C . ASN A 1 114 ? 6.752 36.597 -13.790 1.00 29.72 137 ASN A C 1
ATOM 814 O O . ASN A 1 114 ? 6.545 37.813 -13.867 1.00 31.73 137 ASN A O 1
ATOM 819 N N . PHE A 1 115 ? 6.340 35.817 -12.766 1.00 29.12 138 PHE A N 1
ATOM 820 C CA . PHE A 1 115 ? 5.484 36.272 -11.695 1.00 30.13 138 PHE A CA 1
ATOM 821 C C . PHE A 1 115 ? 6.164 36.109 -10.300 1.00 28.87 138 PHE A C 1
ATOM 822 O O . PHE A 1 115 ? 7.208 35.463 -10.210 1.00 27.39 138 PHE A O 1
ATOM 830 N N . PRO A 1 116 ? 5.713 36.857 -9.281 1.00 29.59 139 PRO A N 1
ATOM 831 C CA . PRO A 1 116 ? 6.441 36.890 -8.019 1.00 28.94 139 PRO A CA 1
ATOM 832 C C . PRO A 1 116 ? 6.538 35.529 -7.318 1.00 28.41 139 PRO A C 1
ATOM 833 O O . PRO A 1 116 ? 5.698 34.662 -7.461 1.00 28.65 139 PRO A O 1
ATOM 837 N N . ASP A 1 117 ? 7.560 35.397 -6.508 1.00 27.55 140 ASP A N 1
ATOM 838 C CA . ASP A 1 117 ? 7.642 34.262 -5.581 1.00 28.71 140 ASP A CA 1
ATOM 839 C C . ASP A 1 117 ? 6.558 34.396 -4.507 1.00 29.47 140 ASP A C 1
ATOM 840 O O . ASP A 1 117 ? 5.926 35.428 -4.392 1.00 30.33 140 ASP A O 1
ATOM 845 N N . TYR A 1 118 ? 6.402 33.340 -3.703 1.00 28.69 141 TYR A N 1
ATOM 846 C CA . TYR A 1 118 ? 5.502 33.395 -2.539 1.00 29.27 141 TYR A CA 1
ATOM 847 C C . TYR A 1 118 ? 6.160 32.675 -1.365 1.00 29.66 141 TYR A C 1
ATOM 848 O O . TYR A 1 118 ? 7.053 31.860 -1.498 1.00 28.65 141 TYR A O 1
ATOM 857 N N . ILE A 1 119 ? 5.643 33.007 -0.167 1.00 28.90 142 ILE A N 1
ATOM 858 C CA . ILE A 1 119 ? 5.903 32.191 1.029 1.00 29.04 142 ILE A CA 1
ATOM 859 C C . ILE A 1 119 ? 4.604 31.442 1.345 1.00 28.68 142 ILE A C 1
ATOM 860 O O . ILE A 1 119 ? 3.529 31.740 0.849 1.00 29.14 142 ILE A O 1
ATOM 865 N N . LYS A 1 120 ? 4.780 30.383 2.140 1.00 28.88 143 LYS A N 1
ATOM 866 C CA . LYS A 1 120 ? 3.627 29.564 2.619 1.00 29.10 143 LYS A CA 1
ATOM 867 C C . LYS A 1 120 ? 3.502 29.729 4.114 1.00 28.94 143 LYS A C 1
ATOM 868 O O . LYS A 1 120 ? 4.412 29.332 4.847 1.00 28.78 143 LYS A O 1
ATOM 874 N N . ILE A 1 121 ? 2.349 30.261 4.548 1.00 28.53 144 ILE A N 1
ATOM 875 C CA . ILE A 1 121 ? 2.123 30.526 5.997 1.00 28.85 144 ILE A CA 1
ATOM 876 C C . ILE A 1 121 ? 0.757 30.015 6.410 1.00 29.27 144 ILE A C 1
ATOM 877 O O . ILE A 1 121 ? -0.164 29.873 5.609 1.00 28.41 144 ILE A O 1
ATOM 882 N N . LYS A 1 122 ? 0.654 29.689 7.707 1.00 29.81 145 LYS A N 1
ATOM 883 C CA . LYS A 1 122 ? -0.639 29.273 8.263 1.00 29.21 145 LYS A CA 1
ATOM 884 C C . LYS A 1 122 ? -0.586 29.449 9.785 1.00 29.64 145 LYS A C 1
ATOM 885 O O . LYS A 1 122 ? 0.478 29.629 10.371 1.00 30.09 145 LYS A O 1
ATOM 891 N N . LEU A 1 123 ? -1.758 29.372 10.397 1.00 28.80 146 LEU A N 1
ATOM 892 C CA . LEU A 1 123 ? -1.843 29.386 11.857 1.00 28.73 146 LEU A CA 1
ATOM 893 C C . LEU A 1 123 ? -2.139 28.016 12.389 1.00 28.61 146 LEU A C 1
ATOM 894 O O . LEU A 1 123 ? -2.913 27.264 11.804 1.00 28.97 146 LEU A O 1
ATOM 899 N N . VAL A 1 124 ? -1.561 27.765 13.554 1.00 28.39 147 VAL A N 1
ATOM 900 C CA . VAL A 1 124 ? -1.997 26.623 14.377 1.00 29.13 147 VAL A CA 1
ATOM 901 C C . VAL A 1 124 ? -2.213 27.166 15.795 1.00 28.47 147 VAL A C 1
ATOM 902 O O . VAL A 1 124 ? -1.593 28.134 16.203 1.00 28.54 147 VAL A O 1
ATOM 906 N N . PRO A 1 125 ? -3.095 26.550 16.580 1.00 29.34 148 PRO A N 1
ATOM 907 C CA . PRO A 1 125 ? -3.238 27.018 17.960 1.00 28.83 148 PRO A CA 1
ATOM 908 C C . PRO A 1 125 ? -1.915 26.955 18.747 1.00 29.34 148 PRO A C 1
ATOM 909 O O . PRO A 1 125 ? -1.104 26.018 18.590 1.00 29.49 148 PRO A O 1
ATOM 913 N N . LYS A 1 126 ? -1.693 27.969 19.593 1.00 28.41 149 LYS A N 1
ATOM 914 C CA . LYS A 1 126 ? -0.501 27.930 20.411 1.00 28.79 149 LYS A CA 1
ATOM 915 C C . LYS A 1 126 ? -0.797 27.034 21.594 1.00 29.02 149 LYS A C 1
ATOM 916 O O . LYS A 1 126 ? -1.556 27.353 22.487 1.00 31.09 149 LYS A O 1
ATOM 922 N N . THR A 1 127 ? -0.262 25.818 21.512 1.00 28.50 150 THR A N 1
ATOM 923 C CA . THR A 1 127 ? -0.426 24.803 22.574 1.00 28.81 150 THR A CA 1
ATOM 924 C C . THR A 1 127 ? 0.878 24.037 22.778 1.00 27.93 150 THR A C 1
ATOM 925 O O . THR A 1 127 ? 1.872 24.296 22.084 1.00 29.15 150 THR A O 1
#